Protein AF-A0A6I3UC37-F1 (afdb_monomer_lite)

Organism: Streptococcus pneumoniae (NCBI:txid1313)

pLDDT: mean 89.75, std 10.34, range [51.97, 97.94]

InterPro domains:
  IPR005144 ATP-cone domain [PF03477] (4-60)
  IPR005144 ATP-cone domain [PS51161] (1-63)

Foldseek 3Di:
DVVVVVVVVVLVVVLVVVCCVVPVDDDDPVRSLVSSLVSCVVVVVVVVSVVSVVVVVVVVVVVVVVVVVVVVVVVVVD

Radius of gyration: 17.29 Å; chains: 1; bounding box: 40×32×48 Å

Sequence (78 aa):
TPLVEKRLNGLVERIVTEIHSRFPKGVKIYEIQNIVEHELLEAKEYALAEEYITYRTQRDVERSKATDINFSIHKLLD

Structure (mmCIF, N/CA/C/O backbone):
data_AF-A0A6I3UC37-F1
#
_entry.id   AF-A0A6I3UC37-F1
#
loop_
_atom_site.group_PDB
_atom_site.id
_atom_site.type_symbol
_atom_site.label_atom_id
_atom_site.label_alt_id
_atom_site.label_comp_id
_atom_site.label_asym_id
_atom_site.label_entity_id
_atom_site.label_seq_id
_atom_site.pdbx_PDB_ins_code
_atom_site.Cartn_x
_atom_site.Cartn_y
_atom_site.Cartn_z
_atom_site.occupancy
_atom_site.B_iso_or_equiv
_atom_site.auth_seq_id
_atom_site.auth_comp_id
_atom_site.auth_asym_id
_atom_site.auth_atom_id
_atom_site.pdbx_PDB_model_num
ATOM 1 N N . THR A 1 1 ? 2.303 8.38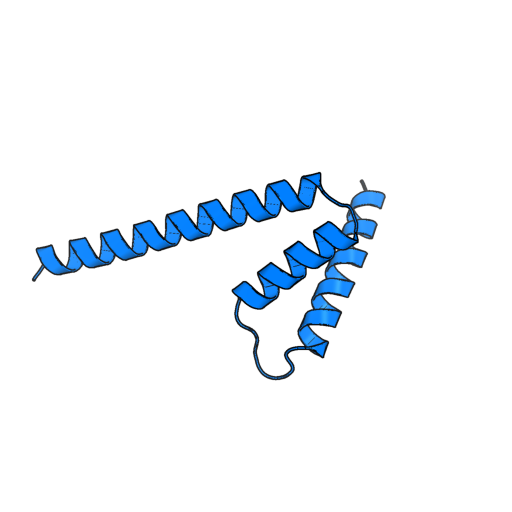5 -22.337 1.00 65.75 1 THR A N 1
ATOM 2 C CA . THR A 1 1 ? 2.762 7.830 -23.633 1.00 65.75 1 THR A CA 1
ATOM 3 C C . THR A 1 1 ? 2.616 6.316 -23.601 1.00 65.75 1 THR A C 1
ATOM 5 O O . THR A 1 1 ? 2.661 5.764 -22.506 1.00 65.75 1 THR A O 1
ATOM 8 N N . PRO A 1 2 ? 2.473 5.632 -24.750 1.00 79.81 2 PRO A N 1
ATOM 9 C CA . PRO A 1 2 ? 2.225 4.180 -24.805 1.00 79.81 2 PRO A CA 1
ATOM 10 C C . PRO A 1 2 ? 3.261 3.317 -24.058 1.00 79.81 2 PRO A C 1
ATOM 12 O O . PRO A 1 2 ? 2.950 2.244 -23.551 1.00 79.81 2 PRO A O 1
ATOM 15 N N . LEU A 1 3 ? 4.502 3.803 -23.947 1.00 77.00 3 LEU A N 1
ATOM 16 C CA . LEU A 1 3 ? 5.574 3.133 -23.207 1.00 77.00 3 LEU A CA 1
ATOM 17 C C . LEU A 1 3 ? 5.328 3.102 -21.688 1.00 77.00 3 LEU A C 1
ATOM 19 O O . LEU A 1 3 ? 5.591 2.089 -21.046 1.00 77.00 3 LEU A O 1
ATOM 23 N N . VAL A 1 4 ? 4.809 4.197 -21.124 1.00 80.50 4 VAL A N 1
ATOM 24 C CA . VAL A 1 4 ? 4.494 4.301 -19.688 1.00 80.50 4 VAL A CA 1
ATOM 25 C C . VAL A 1 4 ? 3.351 3.356 -19.329 1.00 80.50 4 VAL A C 1
ATOM 27 O O . VAL A 1 4 ? 3.435 2.631 -18.346 1.00 80.50 4 VAL A O 1
ATOM 30 N N . GLU A 1 5 ? 2.320 3.306 -20.169 1.00 82.75 5 GLU A N 1
ATOM 31 C CA . GLU A 1 5 ? 1.164 2.426 -19.980 1.00 82.75 5 GLU A CA 1
ATOM 32 C C . GLU A 1 5 ? 1.561 0.945 -20.013 1.00 82.75 5 GLU A C 1
ATOM 34 O O . GLU A 1 5 ? 1.195 0.182 -19.124 1.00 82.75 5 GLU A O 1
ATOM 39 N N . LYS A 1 6 ? 2.408 0.542 -20.970 1.00 86.94 6 LYS A N 1
ATOM 40 C CA . LYS A 1 6 ? 2.928 -0.831 -21.032 1.00 86.94 6 LYS A CA 1
ATOM 41 C C . LYS A 1 6 ? 3.732 -1.210 -19.783 1.00 86.94 6 LYS A C 1
ATOM 43 O O . LYS A 1 6 ? 3.625 -2.338 -19.305 1.00 86.94 6 LYS A O 1
ATOM 48 N N . ARG A 1 7 ? 4.535 -0.279 -19.255 1.00 86.00 7 ARG A N 1
ATOM 49 C CA . ARG A 1 7 ? 5.312 -0.489 -18.024 1.00 86.00 7 ARG A CA 1
ATOM 50 C C . ARG A 1 7 ? 4.395 -0.665 -16.814 1.00 86.00 7 ARG A C 1
ATOM 52 O O . ARG A 1 7 ? 4.606 -1.589 -16.031 1.00 86.00 7 ARG A O 1
ATOM 59 N N . LEU A 1 8 ? 3.365 0.174 -16.708 1.00 86.56 8 LEU A N 1
ATOM 60 C CA . LEU A 1 8 ? 2.378 0.110 -15.635 1.00 86.56 8 LEU A CA 1
ATOM 61 C C . LEU A 1 8 ? 1.575 -1.195 -15.686 1.00 86.56 8 LEU A C 1
ATOM 63 O O . LEU A 1 8 ? 1.425 -1.846 -14.659 1.00 86.56 8 LEU A O 1
ATOM 67 N N . ASN A 1 9 ? 1.145 -1.630 -16.871 1.00 92.25 9 ASN A N 1
ATOM 68 C CA . ASN A 1 9 ? 0.429 -2.898 -17.031 1.00 92.25 9 ASN A CA 1
ATOM 69 C C . ASN A 1 9 ? 1.272 -4.086 -16.554 1.00 92.25 9 ASN A C 1
ATOM 71 O O . ASN A 1 9 ? 0.789 -4.907 -15.782 1.00 92.25 9 ASN A O 1
ATOM 75 N N . GLY A 1 10 ? 2.555 -4.132 -16.927 1.00 93.50 10 GLY A N 1
ATOM 76 C CA . GLY A 1 10 ? 3.453 -5.191 -16.463 1.00 93.50 10 GLY A CA 1
ATOM 77 C C . GLY A 1 10 ? 3.686 -5.177 -14.947 1.00 93.50 10 GLY A C 1
ATOM 78 O O . GLY A 1 10 ? 3.891 -6.231 -14.353 1.00 93.50 10 GLY A O 1
ATOM 79 N N . LEU A 1 11 ? 3.662 -4.005 -14.307 1.00 93.31 11 LEU A N 1
ATOM 80 C CA . LEU A 1 11 ? 3.715 -3.887 -12.846 1.00 93.31 11 LEU A CA 1
ATOM 81 C C . LEU A 1 11 ? 2.421 -4.402 -12.199 1.00 93.31 11 LEU A C 1
ATOM 83 O O . LEU A 1 11 ? 2.472 -5.200 -11.267 1.00 93.31 11 LEU A O 1
ATOM 87 N N . VAL A 1 12 ? 1.266 -3.989 -12.722 1.00 94.88 12 VAL A N 1
ATOM 88 C CA . VAL A 1 12 ? -0.050 -4.407 -12.220 1.00 94.88 12 VAL A CA 1
ATOM 89 C C . VAL A 1 12 ? -0.232 -5.920 -12.337 1.00 94.88 12 VAL A C 1
ATOM 91 O O . VAL A 1 12 ? -0.694 -6.549 -11.389 1.00 94.88 12 VAL A O 1
ATOM 94 N N . GLU A 1 13 ? 0.174 -6.528 -13.452 1.00 96.62 13 GLU A N 1
ATOM 95 C CA . GLU A 1 13 ? 0.105 -7.982 -13.638 1.00 96.62 13 GLU A CA 1
ATOM 96 C C . GLU A 1 13 ? 0.920 -8.744 -12.585 1.00 96.62 13 GLU A C 1
ATOM 98 O O . GLU A 1 13 ? 0.435 -9.745 -12.047 1.00 96.62 13 GLU A O 1
ATOM 103 N N . ARG A 1 14 ? 2.124 -8.265 -12.239 1.00 95.88 14 ARG A N 1
ATOM 104 C CA . ARG A 1 14 ? 2.941 -8.871 -11.174 1.00 95.88 14 ARG A CA 1
ATOM 105 C C . ARG A 1 14 ? 2.266 -8.766 -9.813 1.00 95.88 14 ARG A C 1
ATOM 107 O O . ARG A 1 14 ? 2.106 -9.786 -9.150 1.00 95.88 14 ARG A O 1
ATOM 114 N N . ILE A 1 15 ? 1.785 -7.574 -9.460 1.00 95.88 15 ILE A N 1
ATOM 115 C CA . ILE A 1 15 ? 1.056 -7.321 -8.208 1.00 95.88 15 ILE A CA 1
ATOM 116 C C . ILE A 1 15 ? -0.147 -8.265 -8.083 1.00 95.88 15 ILE A C 1
ATOM 118 O O . ILE A 1 15 ? -0.321 -8.936 -7.068 1.00 95.88 15 ILE A O 1
ATOM 122 N N . VAL A 1 16 ? -0.975 -8.352 -9.128 1.00 96.06 16 VAL A N 1
ATOM 123 C CA . VAL A 1 16 ? -2.173 -9.207 -9.141 1.00 96.06 16 VAL A CA 1
ATOM 124 C C . VAL A 1 16 ? -1.796 -10.684 -9.017 1.00 96.06 16 VAL A C 1
ATOM 126 O O . VAL A 1 16 ? -2.419 -11.418 -8.246 1.00 96.06 16 VAL A O 1
ATOM 129 N N . THR A 1 17 ? -0.749 -11.117 -9.722 1.00 96.62 17 THR A N 1
ATOM 130 C CA . THR A 1 17 ? -0.239 -12.493 -9.645 1.00 96.62 17 THR A CA 1
ATOM 131 C C . THR A 1 17 ? 0.236 -12.832 -8.231 1.00 96.62 17 THR A C 1
ATOM 133 O O . THR A 1 17 ? -0.116 -13.886 -7.699 1.00 96.62 17 THR A O 1
ATOM 136 N N . GLU A 1 18 ? 0.981 -11.933 -7.588 1.00 96.50 18 GLU A N 1
ATOM 137 C CA . GLU A 1 18 ? 1.466 -12.116 -6.220 1.00 96.50 18 GLU A CA 1
ATOM 138 C C . GLU A 1 18 ? 0.314 -12.195 -5.210 1.00 96.50 18 GLU A C 1
ATOM 140 O O . GLU A 1 18 ? 0.294 -13.100 -4.370 1.00 96.50 18 GLU A O 1
ATOM 145 N N . ILE A 1 19 ? -0.685 -11.311 -5.325 1.00 96.50 19 ILE A N 1
ATOM 146 C CA . ILE A 1 19 ? -1.871 -11.317 -4.457 1.00 96.50 19 ILE A CA 1
ATOM 147 C C . ILE A 1 19 ? -2.609 -12.653 -4.571 1.00 96.50 19 ILE A C 1
ATOM 149 O O . ILE A 1 19 ? -2.888 -13.285 -3.551 1.00 96.50 19 ILE A O 1
ATOM 153 N N . HIS A 1 20 ? -2.891 -13.118 -5.790 1.00 95.75 20 HIS A N 1
ATOM 154 C CA . HIS A 1 20 ? -3.587 -14.390 -5.992 1.00 95.75 20 HIS A CA 1
ATOM 155 C C . HIS A 1 20 ? -2.771 -15.594 -5.516 1.00 95.75 20 HIS A C 1
ATOM 157 O O . HIS A 1 20 ? -3.343 -16.539 -4.973 1.00 95.75 20 HIS A O 1
ATOM 163 N N . SER A 1 21 ? -1.444 -15.553 -5.671 1.00 95.81 21 SER A N 1
ATOM 164 C CA . SER A 1 21 ? -0.5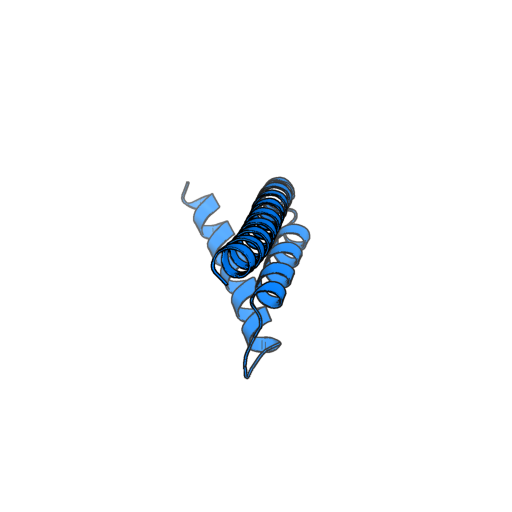65 -16.618 -5.188 1.00 95.81 21 SER A CA 1
ATOM 165 C C . SER A 1 21 ? -0.519 -16.697 -3.661 1.00 95.81 21 SER A C 1
ATOM 167 O O . SER A 1 21 ? -0.399 -17.797 -3.123 1.00 95.81 21 SER A O 1
ATOM 169 N N . ARG A 1 22 ? -0.566 -15.561 -2.955 1.00 95.94 22 ARG A N 1
ATOM 170 C CA . ARG A 1 22 ? -0.433 -15.517 -1.488 1.00 95.94 22 ARG A CA 1
ATOM 171 C C . ARG A 1 22 ? -1.766 -15.630 -0.754 1.00 95.94 22 ARG A C 1
ATOM 173 O O . ARG A 1 22 ? -1.807 -16.191 0.340 1.00 95.94 22 ARG A O 1
ATOM 180 N N . PHE A 1 23 ? -2.853 -15.138 -1.346 1.00 96.50 23 PHE A N 1
ATOM 181 C CA . PHE A 1 23 ? -4.143 -14.979 -0.671 1.00 96.50 23 PHE A CA 1
ATOM 182 C C . PHE A 1 23 ? -5.299 -15.648 -1.438 1.00 96.50 23 PHE A C 1
ATOM 184 O O . PHE A 1 23 ? -6.153 -14.970 -2.007 1.00 96.50 23 PHE A O 1
ATOM 191 N N . PRO A 1 24 ? -5.402 -16.989 -1.416 1.00 91.56 24 PRO A N 1
ATOM 192 C CA . PRO A 1 24 ? -6.382 -17.725 -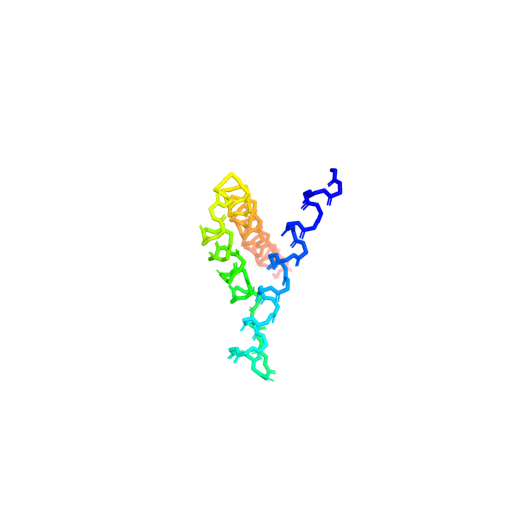2.223 1.00 91.56 24 PRO A CA 1
ATOM 193 C C . PRO A 1 24 ? -7.840 -17.604 -1.746 1.00 91.56 24 PRO A C 1
ATOM 195 O O . PRO A 1 24 ? -8.751 -17.990 -2.472 1.00 91.56 24 PRO A O 1
ATOM 198 N N . LYS A 1 25 ? -8.085 -17.132 -0.516 1.00 91.00 25 LYS A N 1
ATOM 199 C CA . LYS A 1 25 ? -9.433 -17.101 0.094 1.00 91.00 25 LYS A CA 1
ATOM 200 C C . LYS A 1 25 ? -9.972 -15.698 0.347 1.00 91.00 25 LYS A C 1
ATOM 202 O O . LYS A 1 25 ? -11.180 -15.499 0.368 1.00 91.00 25 LYS A O 1
ATOM 207 N N . GLY A 1 26 ? -9.089 -14.747 0.596 1.00 92.88 26 GLY A N 1
ATOM 208 C CA . GLY A 1 26 ? -9.452 -13.402 0.999 1.00 92.88 26 GLY A CA 1
ATOM 209 C C . GLY A 1 26 ? -8.203 -12.645 1.397 1.00 92.88 26 GLY A C 1
ATOM 210 O O . GLY A 1 26 ? -7.267 -13.228 1.941 1.00 92.88 26 GLY A O 1
ATOM 211 N N . VAL A 1 27 ? -8.205 -11.357 1.095 1.00 96.19 27 VAL A N 1
ATOM 212 C CA . VAL A 1 27 ? -7.079 -10.460 1.315 1.00 96.19 27 VAL A CA 1
ATOM 213 C C . VAL A 1 27 ? -7.617 -9.169 1.911 1.00 96.19 27 VAL A C 1
ATOM 215 O O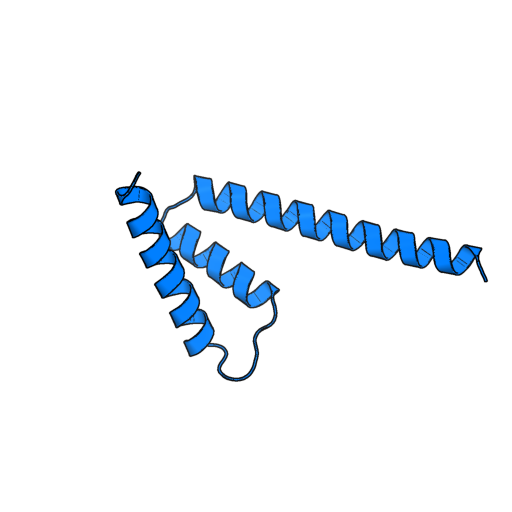 . VAL A 1 27 ? -8.666 -8.663 1.501 1.00 96.19 27 VAL A O 1
ATOM 218 N N . LYS A 1 28 ? -6.931 -8.650 2.919 1.00 95.94 28 LYS A N 1
ATOM 219 C CA . LYS A 1 28 ? -7.257 -7.358 3.510 1.00 95.94 28 LYS A CA 1
ATOM 220 C C . LYS A 1 28 ? -6.612 -6.253 2.686 1.00 95.94 28 LYS A C 1
ATOM 222 O O . LYS A 1 28 ? -5.540 -6.419 2.112 1.00 95.94 28 LYS A O 1
ATOM 227 N N . ILE A 1 29 ? -7.249 -5.087 2.656 1.00 94.31 29 ILE A N 1
ATOM 228 C CA . ILE A 1 29 ? -6.808 -3.980 1.79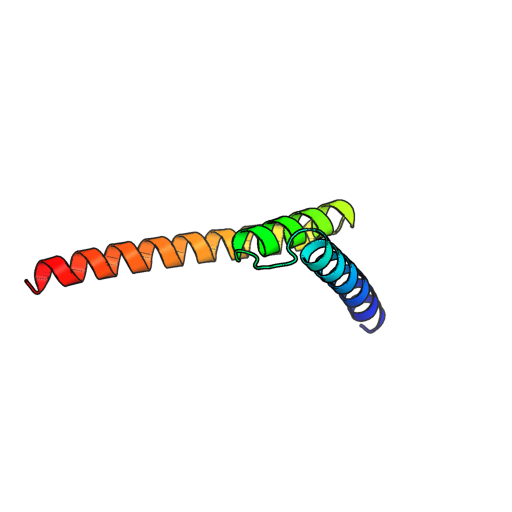7 1.00 94.31 29 ILE A CA 1
ATOM 229 C C . ILE A 1 29 ? -5.357 -3.546 2.059 1.00 94.31 29 ILE A C 1
ATOM 231 O O . ILE A 1 29 ? -4.638 -3.240 1.114 1.00 94.31 29 ILE A O 1
ATOM 235 N N . TYR A 1 30 ? -4.897 -3.585 3.311 1.00 94.75 30 TYR A N 1
ATOM 236 C CA . TYR A 1 30 ? -3.519 -3.225 3.647 1.00 94.75 30 TYR A CA 1
ATOM 237 C C . TYR A 1 30 ? -2.490 -4.237 3.122 1.00 94.75 30 TYR A C 1
ATOM 239 O O . TYR A 1 30 ? -1.356 -3.867 2.859 1.00 94.75 30 TYR A O 1
ATOM 247 N N . GLU A 1 31 ? -2.870 -5.498 2.906 1.00 96.94 31 GLU A N 1
ATOM 248 C CA . GLU A 1 31 ? -1.978 -6.502 2.313 1.00 96.94 31 GLU A CA 1
ATOM 249 C C . GLU A 1 31 ? -1.773 -6.228 0.822 1.00 96.94 31 GLU A C 1
ATOM 251 O O . GLU A 1 31 ? -0.645 -6.282 0.338 1.00 96.94 31 GLU A O 1
ATOM 256 N N . ILE A 1 32 ? -2.845 -5.845 0.116 1.00 96.81 32 ILE A N 1
ATOM 257 C CA . ILE A 1 32 ? -2.759 -5.370 -1.273 1.00 96.81 32 ILE A CA 1
ATOM 258 C C . ILE A 1 32 ? -1.857 -4.134 -1.340 1.00 96.81 32 ILE A C 1
ATOM 260 O O . ILE A 1 32 ? -0.953 -4.078 -2.168 1.00 96.81 32 ILE A O 1
ATOM 264 N N . GLN A 1 33 ? -2.078 -3.155 -0.460 1.00 97.25 33 GLN A N 1
ATOM 265 C CA . GLN A 1 33 ? -1.284 -1.925 -0.424 1.00 97.25 33 GLN A CA 1
ATOM 266 C C . GLN A 1 33 ? 0.202 -2.209 -0.175 1.00 97.25 33 GLN A C 1
ATOM 268 O O . GLN A 1 33 ? 1.035 -1.668 -0.893 1.00 97.25 33 GLN A O 1
ATOM 273 N N . ASN A 1 34 ? 0.526 -3.105 0.759 1.00 96.94 34 ASN A N 1
ATOM 274 C CA . ASN A 1 34 ? 1.907 -3.499 1.036 1.00 96.94 34 ASN A CA 1
ATOM 275 C C . ASN A 1 34 ? 2.579 -4.158 -0.181 1.00 96.94 34 ASN A C 1
ATOM 277 O O . ASN A 1 34 ? 3.744 -3.881 -0.453 1.00 96.94 34 ASN A O 1
ATOM 281 N N . ILE A 1 35 ? 1.861 -5.007 -0.927 1.00 97.56 35 ILE A N 1
ATOM 282 C CA . ILE A 1 35 ? 2.394 -5.617 -2.158 1.00 97.56 35 ILE A CA 1
ATOM 283 C C . ILE A 1 35 ? 2.647 -4.549 -3.223 1.00 97.56 35 ILE A C 1
ATOM 285 O O . ILE A 1 35 ? 3.705 -4.552 -3.842 1.00 97.56 35 ILE A O 1
ATOM 289 N N . VAL A 1 36 ? 1.719 -3.606 -3.411 1.00 97.62 36 VAL A N 1
ATOM 290 C CA . VAL A 1 36 ? 1.902 -2.495 -4.362 1.00 97.62 36 VAL A CA 1
ATOM 291 C C . VAL A 1 36 ? 3.148 -1.677 -4.011 1.00 97.62 36 VAL A C 1
ATOM 293 O O . VAL A 1 36 ? 3.962 -1.400 -4.889 1.00 97.62 36 VAL A O 1
ATOM 296 N N . GLU A 1 37 ? 3.323 -1.315 -2.738 1.00 97.19 37 GLU A N 1
ATOM 297 C CA . GLU A 1 37 ? 4.501 -0.575 -2.265 1.00 97.19 37 GLU A CA 1
ATOM 298 C C . GLU A 1 37 ? 5.796 -1.356 -2.511 1.00 97.19 37 GLU A C 1
ATOM 300 O O . GLU A 1 37 ? 6.772 -0.793 -3.008 1.00 97.19 37 GLU A O 1
ATOM 305 N N . HIS A 1 38 ? 5.796 -2.658 -2.219 1.00 97.00 38 HIS A N 1
ATOM 306 C CA . HIS A 1 38 ? 6.950 -3.519 -2.449 1.00 97.00 38 HIS A CA 1
ATOM 307 C C . HIS A 1 38 ? 7.310 -3.618 -3.939 1.00 97.00 38 HIS A C 1
ATOM 309 O O . HIS A 1 38 ? 8.455 -3.372 -4.307 1.00 97.00 38 HIS A O 1
ATOM 315 N N . GLU A 1 39 ? 6.336 -3.888 -4.808 1.00 96.44 39 GLU A N 1
ATOM 316 C CA . GLU A 1 39 ? 6.549 -4.025 -6.253 1.00 96.44 39 GLU A CA 1
ATOM 317 C C . GLU A 1 39 ? 7.012 -2.717 -6.914 1.00 96.44 39 GLU A C 1
ATOM 319 O O . GLU A 1 39 ? 7.829 -2.739 -7.838 1.00 96.44 39 GLU A O 1
ATOM 324 N N . LEU A 1 40 ? 6.547 -1.561 -6.425 1.00 95.94 40 LEU A N 1
ATOM 325 C CA . LEU A 1 40 ? 7.043 -0.254 -6.868 1.00 95.94 40 LEU A CA 1
ATOM 326 C C . LEU A 1 40 ? 8.526 -0.057 -6.517 1.00 95.94 40 LEU A C 1
ATOM 328 O O . LEU A 1 40 ? 9.300 0.433 -7.348 1.00 95.94 40 LEU A O 1
ATOM 332 N N . LEU A 1 41 ? 8.933 -0.462 -5.311 1.00 96.00 41 LEU A N 1
ATOM 333 C CA . LEU A 1 41 ? 10.324 -0.379 -4.860 1.00 96.00 41 LEU A CA 1
ATOM 334 C C . LEU A 1 41 ? 11.232 -1.361 -5.614 1.00 96.00 41 LEU A C 1
ATOM 336 O O . LEU A 1 41 ? 12.302 -0.959 -6.077 1.00 96.00 41 LEU A O 1
ATOM 340 N N . GLU A 1 42 ? 10.796 -2.607 -5.808 1.00 95.31 42 GLU A N 1
ATOM 341 C CA . GLU A 1 42 ? 11.521 -3.630 -6.580 1.00 95.31 42 GLU A CA 1
ATOM 342 C C . GLU A 1 42 ? 11.703 -3.214 -8.048 1.00 95.31 42 GLU A C 1
ATOM 344 O O . GLU A 1 42 ? 12.776 -3.382 -8.636 1.00 95.31 42 GLU A O 1
ATOM 349 N N . ALA A 1 43 ? 10.691 -2.569 -8.638 1.00 93.25 43 ALA A N 1
ATOM 350 C CA . ALA A 1 43 ? 10.762 -2.013 -9.988 1.00 93.25 43 ALA A CA 1
ATOM 351 C C . ALA A 1 43 ? 11.640 -0.748 -10.101 1.00 93.25 43 ALA A C 1
ATOM 353 O O . ALA A 1 43 ? 11.831 -0.238 -11.212 1.00 93.25 43 ALA A O 1
ATOM 354 N N . LYS A 1 44 ? 12.193 -0.254 -8.981 1.00 94.25 44 LYS A N 1
ATOM 355 C CA . LYS A 1 44 ? 12.973 0.993 -8.868 1.00 94.25 44 LYS A CA 1
ATOM 356 C C . LYS A 1 44 ? 12.191 2.241 -9.287 1.00 94.25 44 LYS A C 1
ATOM 358 O O . LYS A 1 44 ? 12.780 3.236 -9.711 1.00 94.25 44 LYS A O 1
ATOM 363 N N . GLU A 1 45 ? 10.869 2.210 -9.155 1.00 92.56 45 GLU A N 1
ATOM 364 C CA . GLU A 1 45 ? 9.983 3.337 -9.457 1.00 92.56 45 GLU A CA 1
ATOM 365 C C . GLU A 1 45 ? 9.873 4.263 -8.237 1.00 92.56 45 GLU A C 1
ATOM 367 O O . GLU A 1 45 ? 8.788 4.513 -7.721 1.00 92.56 45 GLU A O 1
ATOM 372 N N . TYR A 1 46 ? 11.011 4.761 -7.741 1.00 93.88 46 TYR A N 1
ATOM 373 C CA . TYR A 1 46 ? 11.091 5.443 -6.441 1.00 93.88 46 TYR A CA 1
ATOM 374 C C . TYR A 1 46 ? 10.177 6.666 -6.325 1.00 93.88 46 TYR A C 1
ATOM 376 O O . TYR A 1 46 ? 9.517 6.830 -5.305 1.00 93.88 46 TYR A O 1
ATOM 384 N N . ALA A 1 47 ? 10.091 7.486 -7.376 1.00 94.69 47 ALA A N 1
ATOM 385 C CA . ALA A 1 47 ? 9.221 8.663 -7.376 1.00 94.69 47 ALA A CA 1
ATOM 386 C C . ALA A 1 47 ? 7.737 8.276 -7.253 1.00 94.69 47 ALA A C 1
ATOM 388 O O . ALA A 1 47 ? 6.991 8.889 -6.495 1.00 94.69 47 ALA A O 1
ATOM 389 N N . LEU A 1 48 ? 7.321 7.216 -7.954 1.00 93.50 48 LEU A N 1
ATOM 390 C CA . LEU A 1 48 ? 5.949 6.718 -7.888 1.00 93.50 48 LEU A CA 1
ATOM 391 C C . LEU A 1 48 ? 5.664 6.032 -6.545 1.00 93.50 48 LEU A C 1
ATOM 393 O O . LEU A 1 48 ? 4.575 6.187 -5.999 1.00 93.50 48 LEU A O 1
ATOM 397 N N . ALA A 1 49 ? 6.641 5.305 -5.995 1.00 96.06 49 ALA A N 1
ATOM 398 C CA . ALA A 1 49 ? 6.548 4.707 -4.666 1.00 96.06 49 ALA A CA 1
ATOM 399 C C . ALA A 1 49 ? 6.336 5.779 -3.586 1.00 96.06 49 ALA A C 1
ATOM 401 O O . ALA A 1 49 ? 5.432 5.651 -2.763 1.00 96.06 49 ALA A O 1
ATOM 402 N N . GLU A 1 50 ? 7.126 6.853 -3.614 1.00 97.81 50 GLU A N 1
ATOM 403 C CA . GLU A 1 50 ? 7.027 7.962 -2.662 1.00 97.81 50 GLU A CA 1
ATOM 404 C C . GLU A 1 50 ? 5.663 8.658 -2.734 1.00 97.81 50 GLU A C 1
ATOM 406 O O . GLU A 1 50 ? 5.021 8.873 -1.699 1.00 97.81 50 GLU A O 1
ATOM 411 N N . GLU A 1 51 ? 5.184 8.954 -3.945 1.00 97.81 51 GLU A N 1
ATOM 412 C CA . GLU A 1 51 ? 3.875 9.574 -4.158 1.00 97.81 51 GLU A CA 1
ATOM 413 C C . GLU A 1 51 ? 2.741 8.671 -3.652 1.00 97.81 51 GLU A C 1
ATOM 415 O O . GLU A 1 51 ? 1.870 9.120 -2.901 1.00 97.81 51 GLU A O 1
ATOM 420 N N . TYR A 1 52 ? 2.787 7.378 -3.987 1.00 96.81 52 TYR A N 1
ATOM 421 C CA . TYR A 1 52 ? 1.785 6.402 -3.566 1.00 96.81 52 TYR A CA 1
ATOM 422 C C . TYR A 1 52 ? 1.737 6.239 -2.038 1.00 96.81 52 TYR A C 1
ATOM 424 O O . TYR A 1 52 ? 0.658 6.312 -1.443 1.00 96.81 52 TYR A O 1
ATOM 432 N N . ILE A 1 53 ? 2.896 6.063 -1.389 1.00 97.56 53 ILE A N 1
ATOM 433 C CA . ILE A 1 53 ? 3.007 5.897 0.071 1.00 97.56 53 ILE A CA 1
ATOM 434 C C . ILE A 1 53 ? 2.514 7.153 0.791 1.00 97.56 53 ILE A C 1
ATOM 436 O O . ILE A 1 53 ? 1.750 7.061 1.759 1.00 97.56 53 ILE A O 1
ATOM 440 N N . THR A 1 54 ? 2.913 8.330 0.305 1.00 97.94 54 THR A N 1
ATOM 441 C CA . THR A 1 54 ? 2.496 9.618 0.871 1.00 97.94 54 THR A CA 1
ATOM 442 C C . THR A 1 54 ? 0.986 9.781 0.790 1.00 97.94 54 THR A C 1
ATOM 444 O O . THR A 1 54 ? 0.333 10.028 1.808 1.00 97.94 54 THR A O 1
ATOM 447 N N . TYR A 1 55 ? 0.416 9.581 -0.400 1.00 97.75 55 TYR A N 1
ATOM 448 C CA . TYR A 1 55 ? -1.021 9.690 -0.615 1.00 97.75 55 TYR A CA 1
ATOM 449 C C . TYR A 1 55 ? -1.803 8.704 0.262 1.00 97.75 55 TYR A C 1
ATOM 451 O O . TYR A 1 55 ? -2.760 9.095 0.936 1.00 97.75 55 TYR A O 1
ATOM 459 N N . ARG A 1 56 ? -1.385 7.431 0.315 1.00 97.12 56 ARG A N 1
ATOM 460 C CA . ARG A 1 56 ? -2.043 6.418 1.153 1.00 97.12 56 ARG A CA 1
ATOM 461 C C . ARG A 1 56 ? -2.017 6.810 2.627 1.00 97.12 56 ARG A C 1
ATOM 463 O O . ARG A 1 56 ? -3.055 6.766 3.283 1.00 97.12 56 ARG A O 1
ATOM 470 N N . THR A 1 57 ? -0.856 7.220 3.130 1.00 96.50 57 THR A N 1
ATOM 471 C CA . THR A 1 57 ? -0.685 7.608 4.535 1.00 96.50 57 THR A CA 1
ATOM 472 C C . THR A 1 57 ? -1.588 8.787 4.891 1.00 96.50 57 THR A C 1
ATOM 474 O O . THR A 1 57 ? -2.273 8.755 5.913 1.00 96.50 57 THR A O 1
ATOM 477 N N . GLN A 1 58 ? -1.661 9.805 4.027 1.00 97.00 58 GLN A N 1
ATOM 478 C CA . GLN A 1 58 ? -2.563 10.944 4.218 1.00 97.00 58 GLN A CA 1
ATOM 479 C C . GLN A 1 58 ? -4.028 10.498 4.292 1.00 97.00 58 GLN A C 1
ATOM 481 O O . GLN A 1 58 ? -4.740 10.876 5.224 1.00 97.00 58 GLN A O 1
ATOM 486 N N . ARG A 1 59 ? -4.466 9.627 3.375 1.00 95.25 59 ARG A N 1
ATOM 487 C CA . ARG A 1 59 ? -5.830 9.078 3.380 1.00 95.25 59 ARG A CA 1
ATOM 488 C C . ARG A 1 59 ? -6.138 8.239 4.617 1.00 95.25 59 ARG A C 1
ATOM 490 O O . ARG A 1 59 ? -7.255 8.301 5.129 1.00 95.25 59 ARG A O 1
ATOM 497 N N . ASP A 1 60 ? -5.182 7.459 5.106 1.00 94.12 60 ASP A N 1
ATOM 498 C CA . ASP A 1 60 ? -5.344 6.677 6.335 1.00 94.12 60 ASP A CA 1
ATOM 499 C C . ASP A 1 60 ? -5.531 7.595 7.551 1.00 94.12 60 ASP A C 1
ATOM 501 O O . ASP A 1 60 ? -6.446 7.386 8.352 1.00 94.12 60 ASP A O 1
ATOM 505 N N . VAL A 1 61 ? -4.747 8.673 7.636 1.00 92.75 61 VAL A N 1
ATOM 506 C CA . VAL A 1 61 ? -4.887 9.689 8.689 1.00 92.75 61 VAL A CA 1
ATOM 507 C C . VAL A 1 61 ? -6.241 10.400 8.610 1.00 92.75 61 VAL A C 1
ATOM 509 O O . VAL A 1 61 ? -6.906 10.557 9.634 1.00 92.75 61 VAL A O 1
ATOM 512 N N . GLU A 1 62 ? -6.678 10.813 7.417 1.00 94.00 62 GLU A N 1
ATOM 513 C CA . GLU A 1 62 ? -7.994 11.438 7.211 1.00 94.00 62 GLU A CA 1
ATOM 514 C C . GLU A 1 62 ? -9.136 10.528 7.680 1.00 94.00 62 GLU A C 1
ATOM 516 O O . GLU A 1 62 ? -10.037 10.976 8.393 1.00 94.00 62 GLU A O 1
ATOM 521 N N . ARG A 1 63 ? -9.081 9.236 7.331 1.00 90.75 63 ARG A N 1
ATOM 522 C CA . ARG A 1 63 ? -10.095 8.250 7.734 1.00 90.75 63 ARG A CA 1
ATOM 523 C C . ARG A 1 63 ? -10.116 8.005 9.239 1.00 90.75 63 ARG A C 1
ATOM 525 O O . ARG A 1 63 ? -11.203 7.913 9.814 1.00 90.75 63 ARG A O 1
ATOM 532 N N . SER A 1 64 ? -8.947 7.935 9.878 1.00 90.62 64 SER A N 1
ATOM 533 C CA . SER A 1 64 ? -8.856 7.816 11.338 1.00 90.62 64 SER A CA 1
ATOM 534 C C . SER A 1 64 ? -9.536 9.006 12.012 1.00 90.62 64 SER A C 1
ATOM 536 O O . SER A 1 64 ? -10.452 8.821 12.808 1.00 90.62 64 SER A O 1
ATOM 538 N N . LYS A 1 65 ? -9.183 10.231 11.599 1.00 87.81 65 LYS A N 1
ATOM 539 C CA . LYS A 1 65 ? -9.767 11.462 12.152 1.00 87.81 65 LYS A CA 1
ATOM 540 C C . LYS A 1 65 ? -11.281 11.531 11.966 1.00 87.81 65 LYS A C 1
ATOM 542 O O . LYS A 1 65 ? -11.990 11.912 12.891 1.00 87.81 65 LYS A O 1
ATOM 547 N N . ALA A 1 66 ? -11.790 11.164 10.789 1.00 87.19 66 ALA A N 1
ATOM 548 C CA . ALA A 1 66 ? -13.229 11.159 10.528 1.00 87.19 66 ALA A CA 1
ATOM 549 C C . ALA A 1 66 ? -13.975 10.180 11.451 1.00 87.19 66 ALA A C 1
ATOM 551 O O . ALA A 1 66 ? -15.054 10.497 11.950 1.00 87.19 66 ALA A O 1
ATOM 552 N N . THR A 1 67 ? -13.382 9.015 11.719 1.00 81.81 67 THR A N 1
ATOM 553 C CA . THR A 1 67 ? -13.946 8.021 12.643 1.00 81.81 67 THR A CA 1
ATOM 554 C C . THR A 1 67 ? -13.984 8.558 14.077 1.00 81.81 67 THR A C 1
ATOM 556 O O . THR A 1 67 ? -15.019 8.458 14.737 1.00 81.81 67 THR A O 1
ATOM 559 N N . ASP A 1 68 ? -12.905 9.205 14.526 1.00 78.94 68 ASP A N 1
ATOM 560 C CA . ASP A 1 68 ? -12.805 9.797 15.867 1.00 78.94 68 ASP A CA 1
ATOM 561 C C . ASP A 1 68 ? -13.807 10.949 16.080 1.00 78.94 68 ASP A C 1
ATOM 563 O O . ASP A 1 68 ? -14.430 11.069 17.142 1.00 78.94 68 ASP A O 1
ATOM 567 N N . ILE A 1 69 ? -14.009 11.787 15.056 1.00 72.88 69 ILE A N 1
ATOM 568 C CA . ILE A 1 69 ? -15.002 12.871 15.074 1.00 72.88 69 ILE A CA 1
ATOM 569 C C . ILE A 1 69 ? -16.418 12.301 15.147 1.00 72.88 69 ILE A C 1
ATOM 571 O O . ILE A 1 69 ? -17.194 12.722 16.002 1.00 72.88 69 ILE A O 1
ATOM 575 N N . ASN A 1 70 ? -16.756 11.330 14.296 1.00 71.69 70 ASN A N 1
ATOM 576 C CA . ASN A 1 70 ? -18.087 10.717 14.298 1.00 71.69 70 ASN A CA 1
ATOM 577 C C . ASN A 1 70 ? -18.407 10.080 15.655 1.00 71.69 70 ASN A C 1
ATOM 579 O O . ASN A 1 70 ? -19.503 10.260 16.182 1.00 71.69 70 ASN A O 1
ATOM 583 N N . PHE A 1 71 ? -17.430 9.404 16.263 1.00 71.44 71 PHE A N 1
ATOM 584 C CA . PHE A 1 71 ? -17.570 8.869 17.614 1.00 71.44 71 PHE A CA 1
ATOM 585 C C . PHE A 1 71 ? -17.835 9.967 18.655 1.00 71.44 71 PHE A C 1
ATOM 587 O O . PHE A 1 71 ? -18.687 9.808 19.528 1.00 71.44 71 PHE A O 1
ATOM 594 N N . SER A 1 72 ? -17.134 11.096 18.548 1.00 73.44 72 SER A N 1
ATOM 595 C CA . SER A 1 72 ? -17.316 12.240 19.447 1.00 73.44 72 SER A CA 1
ATOM 596 C C . SER A 1 72 ? -18.683 12.915 19.273 1.00 73.44 72 SER A C 1
ATOM 598 O O . SER A 1 72 ? -19.282 13.316 20.265 1.00 73.44 72 SER A O 1
ATOM 600 N N . ILE A 1 73 ? -19.205 13.001 18.043 1.00 68.00 73 ILE A N 1
ATOM 601 C CA . ILE A 1 73 ? -20.546 13.537 17.753 1.00 68.00 73 ILE A CA 1
ATOM 602 C C . ILE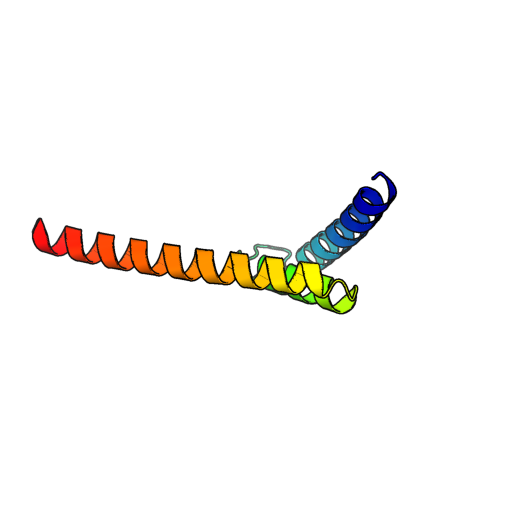 A 1 73 ? -21.634 12.649 18.359 1.00 68.00 73 ILE A C 1
ATOM 604 O O . ILE A 1 73 ? -22.553 13.174 18.980 1.00 68.00 73 ILE A O 1
ATOM 608 N N . HIS A 1 74 ? -21.529 11.322 18.228 1.00 66.19 74 HIS A N 1
ATOM 609 C CA . HIS A 1 74 ? -22.522 10.409 18.803 1.00 66.19 74 HIS A CA 1
ATOM 610 C C . HIS A 1 74 ? -22.671 10.593 20.321 1.00 66.19 74 HIS A C 1
ATOM 612 O O . HIS A 1 74 ? -23.790 10.689 20.801 1.00 66.19 74 HIS A O 1
ATOM 618 N N . LYS A 1 75 ? -21.567 10.791 21.054 1.00 66.00 75 LYS A N 1
ATOM 619 C CA . LYS A 1 75 ? -21.598 11.066 22.504 1.00 66.00 75 LYS A CA 1
ATOM 620 C C . LYS A 1 75 ? -22.250 12.392 22.910 1.00 66.00 75 LYS A C 1
ATOM 622 O O . LYS A 1 75 ? -22.522 12.573 24.089 1.00 66.00 75 LYS A O 1
ATOM 627 N N . LEU A 1 76 ? -22.394 13.345 21.988 1.00 67.00 76 LEU A N 1
ATOM 628 C CA . LEU A 1 76 ? -23.036 14.641 22.247 1.00 67.00 76 LEU A CA 1
ATOM 629 C C . LEU A 1 76 ? -24.539 14.622 21.936 1.00 67.00 76 LEU A C 1
ATOM 631 O O . LEU A 1 76 ? -25.243 15.557 22.311 1.00 67.00 76 LEU A O 1
ATOM 635 N N . LEU A 1 77 ? -25.002 13.612 21.195 1.00 69.50 77 LEU A N 1
ATOM 636 C CA . LEU A 1 77 ? -26.405 13.413 20.827 1.00 69.50 77 LEU A CA 1
ATOM 637 C C . LEU A 1 77 ? -27.134 12.434 21.764 1.00 69.50 77 LEU A C 1
ATOM 639 O O . LEU A 1 77 ? -28.359 12.342 21.675 1.00 69.50 77 LEU A O 1
ATOM 643 N N . ASP A 1 78 ? -26.389 11.742 22.630 1.00 51.97 78 ASP A N 1
ATOM 644 C CA . ASP A 1 78 ? -26.878 10.911 23.740 1.00 51.97 78 ASP A CA 1
ATOM 645 C C . ASP A 1 78 ? -27.003 11.736 25.036 1.00 51.97 78 ASP A C 1
ATOM 647 O O . ASP A 1 78 ? -27.974 11.502 25.795 1.00 51.97 78 ASP A O 1
#

Secondary structure (DSSP, 8-state):
-HHHHHHHHHHHHHHHHHHHHH-SS---HHHHHHHHHHHHHHTT-HHHHHHHHHHHHHHHHHHHHHHHHHHHHHHHH-